Protein AF-A0A526Z3Z1-F1 (afdb_monomer_lite)

Structure (mmCIF, N/CA/C/O backbone):
data_AF-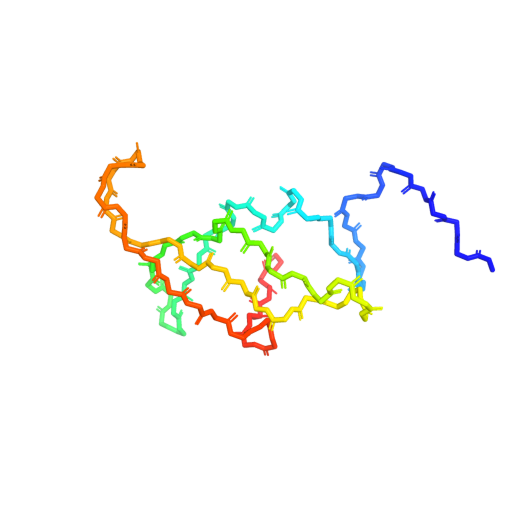A0A526Z3Z1-F1
#
_entry.id   AF-A0A526Z3Z1-F1
#
loop_
_atom_site.group_PDB
_atom_site.id
_atom_site.type_symbol
_atom_site.label_atom_id
_atom_site.label_alt_id
_atom_site.label_comp_id
_atom_site.label_asym_id
_atom_site.label_entity_id
_atom_site.label_seq_id
_atom_site.pdbx_PDB_ins_code
_atom_site.Cartn_x
_atom_site.Cartn_y
_atom_site.Cartn_z
_atom_site.occupancy
_atom_site.B_iso_or_equiv
_atom_site.auth_seq_id
_atom_site.auth_comp_id
_atom_site.auth_asym_id
_atom_site.auth_atom_id
_atom_site.pdbx_PDB_model_num
ATOM 1 N N . MET A 1 1 ? 19.349 7.550 -18.945 1.00 42.41 1 MET A N 1
ATOM 2 C CA . MET A 1 1 ? 19.262 6.097 -18.707 1.00 42.41 1 MET A CA 1
ATOM 3 C C . MET A 1 1 ? 19.121 5.940 -17.210 1.00 42.41 1 MET A C 1
ATOM 5 O O . MET A 1 1 ? 20.095 6.174 -16.510 1.00 42.41 1 MET A O 1
ATOM 9 N N . THR A 1 2 ? 17.909 5.723 -16.706 1.00 56.69 2 THR A N 1
ATOM 10 C CA . THR A 1 2 ? 17.708 5.469 -15.275 1.00 56.69 2 THR A CA 1
ATOM 11 C C . THR A 1 2 ? 18.399 4.147 -14.982 1.00 56.69 2 THR A C 1
ATOM 13 O O . THR A 1 2 ? 18.048 3.136 -15.589 1.00 56.69 2 THR A O 1
ATOM 16 N N . ASN A 1 3 ? 19.447 4.175 -14.165 1.00 62.50 3 ASN A N 1
ATOM 17 C CA . ASN A 1 3 ? 20.119 2.967 -13.719 1.00 62.50 3 ASN A CA 1
ATOM 18 C C . ASN A 1 3 ? 19.092 2.201 -12.876 1.00 62.50 3 ASN A C 1
ATOM 20 O O . ASN A 1 3 ? 18.784 2.623 -11.766 1.00 62.50 3 ASN A O 1
ATOM 24 N N . GLN A 1 4 ? 18.454 1.184 -13.456 1.00 74.12 4 GLN A N 1
ATOM 25 C CA . GLN A 1 4 ? 17.494 0.352 -12.737 1.00 74.12 4 GLN A CA 1
ATOM 26 C C . GLN A 1 4 ? 18.297 -0.637 -11.906 1.00 74.12 4 GLN A C 1
ATOM 28 O O . GLN A 1 4 ? 18.600 -1.744 -12.344 1.00 74.12 4 GLN A O 1
ATOM 33 N N . ASP A 1 5 ? 18.725 -0.149 -10.751 1.00 85.50 5 ASP A N 1
ATOM 34 C CA . ASP A 1 5 ? 19.399 -0.929 -9.732 1.00 85.50 5 ASP A CA 1
ATOM 35 C C . ASP A 1 5 ? 18.356 -1.837 -9.048 1.00 85.50 5 ASP A C 1
ATOM 37 O O . ASP A 1 5 ? 17.374 -1.323 -8.502 1.00 85.50 5 ASP A O 1
ATOM 41 N N . PRO A 1 6 ? 18.509 -3.173 -9.128 1.00 84.69 6 PRO A N 1
ATOM 42 C CA . PRO A 1 6 ? 17.551 -4.121 -8.566 1.00 84.69 6 PRO A CA 1
ATOM 43 C C . PRO A 1 6 ? 17.508 -4.103 -7.033 1.00 84.69 6 PRO A C 1
ATOM 45 O O . PRO A 1 6 ? 16.557 -4.637 -6.464 1.00 84.69 6 PRO A O 1
ATOM 48 N N . ASP A 1 7 ? 18.500 -3.496 -6.378 1.00 89.31 7 ASP A N 1
ATOM 49 C CA . ASP A 1 7 ? 18.588 -3.419 -4.921 1.00 89.31 7 ASP A CA 1
ATOM 50 C C . ASP A 1 7 ? 17.952 -2.131 -4.362 1.00 89.31 7 ASP A C 1
ATOM 52 O O . ASP A 1 7 ? 17.865 -1.953 -3.143 1.00 89.31 7 ASP A O 1
ATOM 56 N N . VAL A 1 8 ? 17.464 -1.230 -5.227 1.00 89.56 8 VAL A N 1
ATOM 57 C CA . VAL A 1 8 ? 16.736 -0.027 -4.802 1.00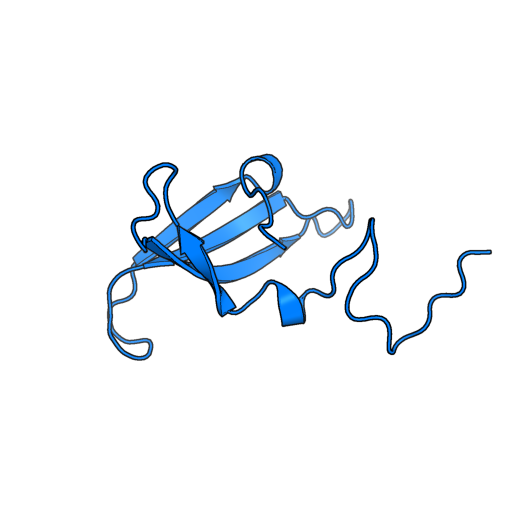 89.56 8 VAL A CA 1
ATOM 58 C C . VAL A 1 8 ? 15.404 -0.422 -4.176 1.00 89.56 8 VAL A C 1
ATOM 60 O O . VAL A 1 8 ? 14.483 -0.885 -4.848 1.00 89.56 8 VAL A O 1
ATOM 63 N N . ARG A 1 9 ? 15.298 -0.184 -2.868 1.00 91.19 9 ARG A N 1
ATOM 64 C CA . ARG A 1 9 ? 14.063 -0.378 -2.097 1.00 91.19 9 ARG A CA 1
ATOM 65 C C . ARG A 1 9 ? 13.246 0.906 -1.972 1.00 91.19 9 ARG A C 1
ATOM 67 O O . ARG A 1 9 ? 12.022 0.843 -1.957 1.00 91.19 9 ARG A O 1
ATOM 74 N N . GLU A 1 10 ? 13.917 2.053 -1.912 1.00 91.50 10 GLU A N 1
ATOM 75 C CA . GLU A 1 10 ? 13.292 3.361 -1.721 1.00 91.50 10 GLU A CA 1
ATOM 76 C C . GLU A 1 10 ? 14.203 4.487 -2.232 1.00 91.50 10 GLU A C 1
ATOM 78 O O . GLU A 1 10 ? 15.428 4.430 -2.113 1.00 91.50 10 GLU A O 1
ATOM 83 N N . THR A 1 11 ? 13.592 5.503 -2.831 1.00 90.31 11 THR A N 1
ATOM 84 C CA . THR A 1 11 ? 14.190 6.779 -3.245 1.00 90.31 11 THR A CA 1
ATOM 85 C C . THR A 1 11 ? 13.145 7.876 -3.047 1.00 90.31 11 THR A C 1
ATOM 87 O O . THR A 1 11 ? 12.005 7.573 -2.721 1.00 90.31 11 THR A O 1
ATOM 90 N N . HIS A 1 12 ? 13.486 9.129 -3.355 1.00 88.56 12 HIS A N 1
ATOM 91 C CA . HIS A 1 12 ? 12.525 10.234 -3.298 1.00 88.56 12 HIS A CA 1
ATOM 92 C C . HIS A 1 12 ? 11.231 9.991 -4.104 1.00 88.56 12 HIS A C 1
ATOM 94 O O . HIS A 1 12 ? 10.160 10.378 -3.657 1.00 88.56 12 HIS A O 1
ATOM 100 N N . ASP A 1 13 ? 11.318 9.345 -5.275 1.00 88.75 13 ASP A N 1
ATOM 101 C CA . ASP A 1 13 ? 10.177 9.201 -6.197 1.00 88.75 13 ASP A CA 1
ATOM 102 C C . ASP A 1 13 ? 9.668 7.757 -6.346 1.00 88.75 13 ASP A C 1
ATOM 104 O O . ASP A 1 13 ? 8.642 7.517 -6.987 1.00 88.75 13 ASP A O 1
ATOM 108 N N . LEU A 1 14 ? 10.409 6.770 -5.835 1.00 90.25 14 LEU A N 1
ATOM 109 C CA . LEU A 1 14 ? 10.156 5.346 -6.073 1.00 90.25 14 LEU A CA 1
ATOM 110 C C . LEU A 1 14 ? 10.209 4.569 -4.768 1.00 90.25 14 LEU A C 1
ATOM 112 O O . LEU A 1 14 ? 11.173 4.693 -4.018 1.00 90.25 14 LEU A O 1
ATOM 116 N N . ILE A 1 15 ? 9.238 3.682 -4.584 1.00 92.50 15 ILE A N 1
ATOM 117 C CA . ILE A 1 15 ? 9.192 2.728 -3.482 1.00 92.50 15 ILE A CA 1
ATOM 118 C C . ILE A 1 15 ? 8.964 1.321 -4.037 1.00 92.50 15 ILE A C 1
ATOM 120 O O . ILE A 1 15 ? 8.159 1.116 -4.953 1.00 92.50 15 ILE A O 1
ATOM 124 N N . ALA A 1 16 ? 9.705 0.348 -3.516 1.00 93.81 16 ALA A N 1
ATOM 125 C CA . ALA A 1 16 ? 9.548 -1.045 -3.894 1.00 93.81 16 ALA A CA 1
ATOM 126 C C . ALA A 1 16 ? 8.232 -1.611 -3.344 1.00 93.81 16 ALA A C 1
ATOM 128 O O . ALA A 1 16 ? 7.781 -1.276 -2.250 1.00 93.81 16 ALA A O 1
ATOM 129 N N . SER A 1 17 ? 7.585 -2.498 -4.099 1.00 93.31 17 SER A N 1
ATOM 130 C CA . SER A 1 17 ? 6.267 -3.020 -3.716 1.00 93.31 17 SER A CA 1
ATOM 131 C C . SER A 1 17 ? 6.285 -3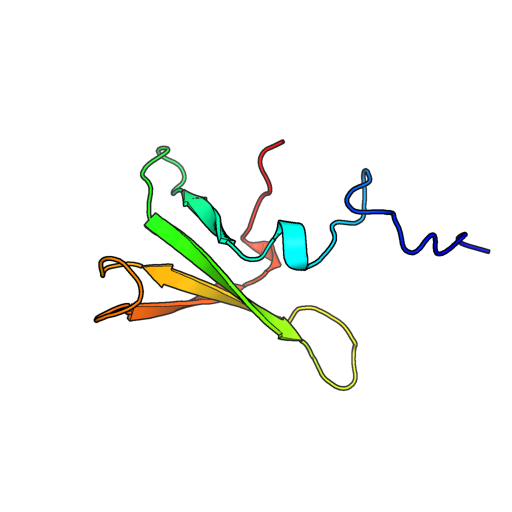.808 -2.405 1.00 93.31 17 SER A C 1
ATOM 133 O O . SER A 1 17 ? 5.285 -3.825 -1.697 1.00 93.31 17 SER A O 1
ATOM 135 N N . ASP A 1 18 ? 7.400 -4.468 -2.089 1.00 93.12 18 ASP A N 1
ATOM 136 C CA . ASP A 1 18 ? 7.589 -5.219 -0.844 1.00 93.12 18 ASP A CA 1
ATOM 137 C C . ASP A 1 18 ? 7.796 -4.311 0.378 1.00 93.12 18 ASP A C 1
ATOM 139 O O . ASP A 1 18 ? 7.662 -4.783 1.499 1.00 93.12 18 ASP A O 1
ATOM 143 N N . MET A 1 19 ? 8.092 -3.024 0.169 1.00 93.69 19 MET A N 1
ATOM 144 C CA . MET A 1 19 ? 8.092 -2.008 1.227 1.00 93.69 19 MET A CA 1
ATOM 145 C C . MET A 1 19 ? 6.683 -1.483 1.517 1.00 93.69 19 MET A C 1
ATOM 147 O O . MET A 1 19 ? 6.398 -1.106 2.646 1.00 93.69 19 MET A O 1
ATOM 151 N N . VAL A 1 20 ? 5.809 -1.465 0.503 1.00 94.44 20 VAL A N 1
ATOM 152 C CA . VAL A 1 20 ? 4.422 -0.977 0.613 1.00 94.44 20 VAL A CA 1
ATOM 153 C C . VAL A 1 20 ? 3.481 -2.049 1.159 1.00 94.44 20 VAL A C 1
ATOM 155 O O . VAL A 1 20 ? 2.547 -1.758 1.900 1.00 94.44 20 VAL A O 1
ATOM 158 N N . VAL A 1 21 ? 3.662 -3.303 0.747 1.00 94.81 21 VAL A N 1
ATOM 159 C CA . VAL A 1 21 ? 2.841 -4.409 1.247 1.00 94.81 21 VAL A CA 1
ATOM 160 C C . VAL A 1 21 ? 3.224 -4.705 2.697 1.00 94.81 21 VAL A C 1
ATOM 162 O O . VAL A 1 21 ? 4.389 -4.913 3.012 1.00 94.81 21 VAL A O 1
ATOM 165 N N . GLY A 1 22 ? 2.226 -4.748 3.575 1.00 92.94 22 GLY A N 1
ATOM 166 C CA . GLY A 1 22 ? 2.380 -4.905 5.018 1.00 92.94 22 GLY A CA 1
ATOM 167 C C . GLY A 1 22 ? 2.496 -3.585 5.782 1.00 92.94 22 GLY A C 1
ATOM 168 O O . GLY A 1 22 ? 2.489 -3.613 7.009 1.00 92.94 22 GLY A O 1
ATOM 169 N N . THR A 1 23 ? 2.564 -2.433 5.105 1.00 94.19 23 THR A N 1
ATOM 170 C CA . THR A 1 23 ? 2.603 -1.129 5.780 1.00 94.19 23 THR A CA 1
ATOM 171 C C . THR A 1 23 ? 1.288 -0.863 6.508 1.00 94.19 23 THR A C 1
ATOM 173 O O . THR A 1 23 ? 0.205 -1.040 5.942 1.00 94.19 23 THR A O 1
ATOM 176 N N . ASN A 1 24 ? 1.386 -0.408 7.758 1.00 94.62 24 ASN A N 1
ATOM 177 C CA . ASN A 1 24 ? 0.233 0.003 8.550 1.00 94.62 24 ASN A CA 1
ATOM 178 C C . ASN A 1 24 ? -0.418 1.254 7.951 1.00 94.62 24 ASN A C 1
ATOM 180 O O . ASN A 1 24 ? 0.258 2.205 7.567 1.00 94.62 24 ASN A O 1
ATOM 184 N N . VAL A 1 25 ? -1.744 1.269 7.927 1.00 93.62 25 VAL A N 1
ATOM 185 C CA . VAL A 1 25 ? -2.555 2.390 7.461 1.00 93.62 25 VAL A CA 1
ATOM 186 C C . VAL A 1 25 ? -3.248 3.020 8.658 1.00 93.62 25 VAL A C 1
ATOM 188 O O . VAL A 1 25 ? -3.894 2.332 9.456 1.00 93.62 25 VAL A O 1
ATOM 191 N N . TYR A 1 26 ? -3.138 4.340 8.750 1.00 93.50 26 TYR A N 1
ATOM 192 C CA . TYR A 1 26 ? -3.727 5.148 9.809 1.00 93.50 26 TYR A CA 1
ATOM 193 C C . TYR A 1 26 ? -4.724 6.151 9.227 1.00 93.50 26 TYR A C 1
ATOM 195 O O . TYR A 1 26 ? -4.619 6.551 8.066 1.00 93.50 26 TYR A O 1
ATOM 203 N N . ASP A 1 27 ? -5.717 6.545 10.022 1.00 91.19 27 ASP A N 1
ATOM 204 C CA . ASP A 1 27 ? -6.570 7.682 9.677 1.00 91.19 27 ASP A CA 1
ATOM 205 C C . ASP A 1 27 ? -5.859 9.021 9.953 1.00 91.19 27 ASP A C 1
ATOM 207 O O . ASP A 1 27 ? -4.790 9.079 10.562 1.00 91.19 27 ASP A O 1
ATOM 211 N N . ILE A 1 28 ? -6.491 10.128 9.556 1.00 90.75 28 ILE A N 1
ATOM 212 C CA . ILE A 1 28 ? -5.965 11.488 9.778 1.00 90.75 28 ILE A CA 1
ATOM 213 C C . ILE A 1 28 ? -5.827 11.880 11.262 1.00 90.75 28 ILE A C 1
ATOM 215 O O . ILE A 1 28 ? -5.261 12.925 11.568 1.00 90.75 28 ILE A O 1
ATOM 219 N N . GLN A 1 29 ? -6.395 11.095 12.181 1.00 94.69 29 GLN A N 1
ATOM 220 C CA . GLN A 1 29 ? -6.298 11.294 13.628 1.00 94.69 29 GLN A CA 1
ATOM 221 C C . GLN A 1 29 ? -5.207 10.402 14.249 1.00 94.69 29 GLN A C 1
ATOM 223 O O . GLN A 1 29 ? -5.012 10.446 15.463 1.00 94.69 29 GLN A O 1
ATOM 228 N N . GLY A 1 30 ? -4.501 9.601 13.442 1.00 92.50 30 GLY A N 1
ATOM 229 C CA . GLY A 1 30 ? -3.477 8.659 13.890 1.00 92.50 30 GLY A CA 1
ATOM 230 C C . GLY A 1 30 ? -4.031 7.332 14.415 1.00 92.50 30 GLY A C 1
ATOM 231 O O . GLY A 1 30 ? -3.295 6.566 15.037 1.00 92.50 30 GLY A O 1
ATOM 232 N N . ASN A 1 31 ? -5.311 7.023 14.192 1.00 92.75 31 ASN A N 1
ATOM 233 C CA . ASN A 1 31 ? -5.877 5.735 14.585 1.00 92.75 31 ASN A CA 1
ATOM 234 C C . ASN A 1 31 ? -5.451 4.652 13.594 1.00 92.75 31 ASN A C 1
ATOM 236 O O . ASN A 1 31 ? -5.625 4.814 12.387 1.00 92.75 31 ASN A O 1
ATOM 240 N N . HIS A 1 32 ? -4.941 3.528 14.101 1.00 91.94 32 HIS A N 1
ATOM 241 C CA . HIS A 1 32 ? -4.609 2.371 13.272 1.00 91.94 32 HIS A CA 1
ATOM 242 C C . HIS A 1 32 ? -5.879 1.754 12.677 1.00 91.94 32 HIS A C 1
ATOM 244 O O . HIS A 1 32 ? -6.780 1.349 13.413 1.00 91.94 32 HIS A O 1
ATOM 250 N N . ILE A 1 33 ? -5.927 1.661 11.349 1.00 91.75 33 ILE A N 1
ATOM 251 C CA . ILE A 1 33 ? -7.041 1.058 10.616 1.00 91.75 33 ILE A CA 1
ATOM 252 C C . ILE A 1 33 ? -6.720 -0.401 10.279 1.00 91.75 33 ILE A C 1
ATOM 254 O O . ILE A 1 33 ? -7.568 -1.274 10.452 1.00 91.75 33 ILE A O 1
ATOM 258 N N . GLY A 1 34 ? -5.512 -0.672 9.788 1.00 92.75 34 GLY A N 1
ATOM 259 C CA . GLY A 1 34 ? -5.141 -1.972 9.239 1.00 92.75 34 GLY A CA 1
ATOM 260 C C . GLY A 1 34 ? -3.837 -1.904 8.454 1.00 92.75 34 GLY A C 1
ATOM 261 O O . GLY A 1 34 ? -2.990 -1.069 8.747 1.00 92.75 34 GLY A O 1
ATOM 262 N N . GLN A 1 35 ? -3.678 -2.757 7.445 1.00 94.25 35 GLN A N 1
ATOM 263 C CA . GLN A 1 35 ? -2.422 -2.911 6.703 1.00 94.25 35 GLN A CA 1
ATOM 264 C C . GLN A 1 35 ? -2.671 -2.967 5.193 1.00 94.25 35 GLN A C 1
ATOM 266 O O . GLN A 1 35 ? -3.714 -3.444 4.741 1.00 94.25 35 GLN A O 1
ATOM 271 N N . VAL A 1 36 ? -1.706 -2.533 4.385 1.00 95.19 36 VAL A N 1
ATOM 272 C CA . VAL A 1 36 ? -1.766 -2.751 2.934 1.00 95.19 36 VAL A CA 1
ATOM 273 C C . VAL A 1 36 ? -1.517 -4.229 2.630 1.00 95.19 36 VAL A C 1
ATOM 275 O O . VAL A 1 36 ? -0.411 -4.730 2.769 1.00 95.19 36 VAL A O 1
ATOM 278 N N . GLU A 1 37 ? -2.536 -4.934 2.159 1.00 94.88 37 GLU A N 1
ATOM 279 C CA . GLU A 1 3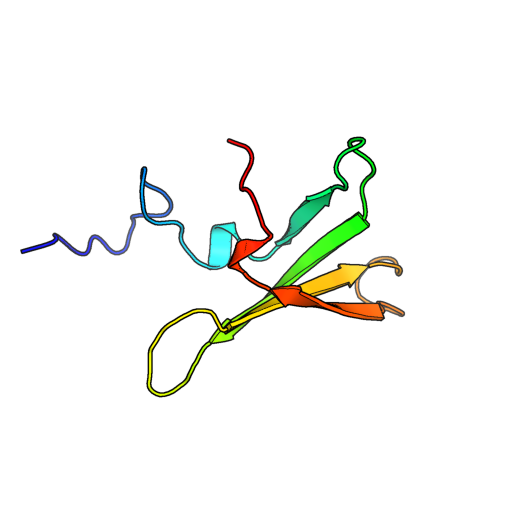7 ? -2.461 -6.358 1.826 1.00 94.88 37 GLU A CA 1
ATOM 280 C C . GLU A 1 37 ? -1.804 -6.597 0.459 1.00 94.88 37 GLU A C 1
ATOM 282 O O . GLU A 1 37 ? -1.005 -7.512 0.280 1.00 94.88 37 GLU A O 1
ATOM 287 N N . ARG A 1 38 ? -2.189 -5.815 -0.557 1.00 96.00 38 ARG A N 1
ATOM 288 C CA . ARG A 1 38 ? -1.666 -5.947 -1.927 1.00 96.00 38 ARG A CA 1
ATOM 289 C C . ARG A 1 38 ? -1.978 -4.724 -2.777 1.00 96.00 38 ARG A C 1
ATOM 291 O O . ARG A 1 38 ? -2.934 -3.995 -2.515 1.00 96.00 38 ARG A O 1
ATOM 298 N N . LEU A 1 39 ? -1.225 -4.563 -3.8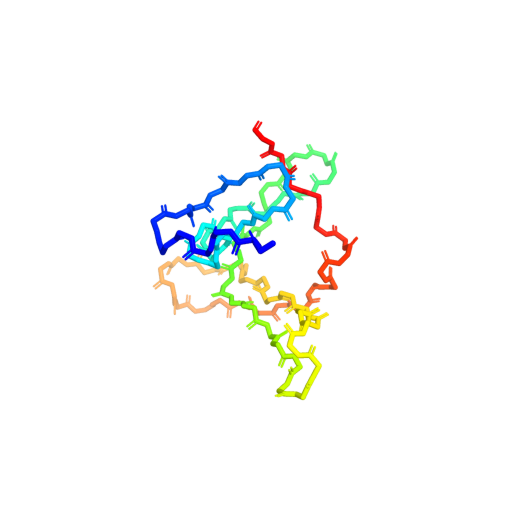60 1.00 96.81 39 LEU A N 1
ATOM 299 C CA . LEU A 1 39 ? -1.469 -3.554 -4.888 1.00 96.81 39 LEU A CA 1
ATOM 300 C C . LEU A 1 39 ? -2.141 -4.187 -6.107 1.00 96.81 39 LEU A C 1
ATOM 302 O O . LEU A 1 39 ? -1.748 -5.263 -6.560 1.00 96.81 39 LEU A O 1
ATOM 306 N N . ILE A 1 40 ? -3.140 -3.508 -6.665 1.00 97.00 40 ILE A N 1
ATOM 307 C CA . ILE A 1 40 ? -3.789 -3.906 -7.913 1.00 97.00 40 ILE A CA 1
ATOM 308 C C . ILE A 1 40 ? -3.262 -3.025 -9.035 1.00 97.00 40 ILE A C 1
ATOM 310 O O . ILE A 1 40 ? -3.439 -1.808 -9.018 1.00 97.00 40 ILE A O 1
ATOM 314 N N . LEU A 1 41 ? -2.612 -3.644 -10.019 1.00 97.06 41 LEU A N 1
ATOM 315 C CA . LEU A 1 41 ? -1.970 -2.946 -11.127 1.00 97.06 41 LEU A CA 1
ATOM 316 C C . LEU A 1 41 ? -2.780 -3.079 -12.417 1.00 97.06 41 LEU A C 1
ATOM 318 O O . LEU A 1 41 ? -3.336 -4.134 -12.742 1.00 97.06 41 LEU A O 1
ATOM 322 N N . GLU A 1 42 ? -2.778 -2.015 -13.210 1.00 97.19 42 GLU A N 1
ATOM 323 C CA . GLU A 1 42 ? -3.251 -2.054 -14.584 1.00 97.19 42 GLU A CA 1
ATOM 324 C C . GLU A 1 42 ? -2.322 -2.931 -15.429 1.00 97.19 42 GLU A C 1
ATOM 326 O O . GLU A 1 42 ? -1.199 -2.544 -15.745 1.00 97.19 42 GLU A O 1
ATOM 331 N N . LYS A 1 43 ? -2.815 -4.087 -15.890 1.00 95.94 43 LYS A N 1
ATOM 332 C CA . LYS A 1 43 ? -2.028 -5.026 -16.717 1.00 95.94 43 LYS A CA 1
ATOM 333 C C . LYS A 1 43 ? -1.401 -4.398 -17.968 1.00 95.94 43 LYS A C 1
ATOM 335 O O . LYS A 1 43 ? -0.411 -4.914 -18.468 1.00 95.94 43 LYS A O 1
ATOM 340 N N . ARG A 1 44 ? -2.018 -3.345 -18.518 1.00 95.75 44 ARG A N 1
ATOM 341 C CA . ARG A 1 44 ? -1.563 -2.673 -19.749 1.00 95.75 44 ARG A CA 1
ATOM 342 C C . ARG A 1 44 ? -0.835 -1.358 -19.479 1.00 95.75 44 ARG A C 1
ATOM 344 O O . ARG A 1 44 ? 0.104 -1.047 -20.197 1.00 95.75 44 ARG A O 1
ATOM 351 N N . GLY A 1 45 ? -1.283 -0.590 -18.485 1.00 93.25 45 GLY A N 1
ATOM 352 C CA . GLY A 1 45 ? -0.722 0.723 -18.161 1.00 93.25 45 GLY A CA 1
ATOM 353 C C . GLY A 1 45 ? 0.473 0.671 -17.209 1.00 93.25 45 GLY A C 1
ATOM 354 O O . GLY A 1 45 ? 1.216 1.644 -17.127 1.00 93.25 45 GLY A O 1
ATOM 355 N N . GLY A 1 46 ? 0.655 -0.439 -16.482 1.00 92.88 46 GLY A N 1
ATOM 356 C CA . GLY A 1 46 ? 1.727 -0.612 -15.495 1.00 92.88 46 GLY A CA 1
ATOM 357 C C . GLY A 1 46 ? 1.566 0.242 -14.234 1.00 92.88 46 GLY A C 1
ATOM 358 O O . GLY A 1 46 ? 2.433 0.219 -13.369 1.00 92.88 46 GLY A O 1
ATOM 359 N N . ARG A 1 47 ? 0.468 0.997 -14.116 1.00 94.25 47 ARG A N 1
ATOM 360 C CA . ARG A 1 47 ? 0.182 1.872 -12.976 1.00 94.25 47 ARG A CA 1
ATOM 361 C C . ARG A 1 47 ? -0.559 1.113 -11.886 1.00 94.25 47 ARG A C 1
ATOM 363 O O . ARG A 1 47 ? -1.358 0.222 -12.179 1.00 94.25 47 ARG A O 1
ATOM 370 N N . VAL A 1 48 ? -0.340 1.505 -10.635 1.00 95.81 48 VAL A N 1
ATOM 371 C CA . VAL A 1 48 ? -1.177 1.060 -9.517 1.00 95.81 48 VAL A CA 1
ATOM 372 C C . VAL A 1 48 ? -2.558 1.698 -9.670 1.00 95.81 48 VAL A C 1
ATOM 374 O O . VAL A 1 48 ? -2.681 2.918 -9.744 1.00 95.81 48 VAL A O 1
ATOM 377 N N . SER A 1 49 ? -3.593 0.867 -9.747 1.00 95.94 49 SER A N 1
ATOM 378 C CA . SER A 1 49 ? -4.988 1.302 -9.809 1.00 95.94 49 SER A CA 1
ATOM 379 C C . SER A 1 49 ? -5.500 1.635 -8.406 1.00 95.94 49 SER A C 1
ATOM 381 O O . SER A 1 49 ? -6.011 2.727 -8.164 1.00 95.94 49 SER A O 1
ATOM 383 N N . TYR A 1 50 ? -5.312 0.712 -7.460 1.00 96.31 50 TYR A N 1
ATOM 384 C CA . TYR A 1 50 ? -5.661 0.886 -6.051 1.00 96.31 50 TYR A CA 1
ATOM 385 C C . TYR A 1 50 ? -4.894 -0.106 -5.167 1.00 96.31 50 TYR A C 1
ATOM 387 O O . TYR A 1 50 ? -4.402 -1.133 -5.644 1.00 96.31 50 TYR A O 1
ATOM 395 N N . ALA A 1 51 ? -4.810 0.204 -3.878 1.00 96.62 51 ALA A N 1
ATOM 396 C CA . ALA A 1 51 ? -4.341 -0.703 -2.841 1.00 96.62 51 ALA A CA 1
ATOM 397 C C . ALA A 1 51 ? -5.526 -1.441 -2.208 1.00 96.62 51 ALA A C 1
ATOM 399 O O . ALA A 1 51 ? -6.649 -0.934 -2.177 1.00 96.62 51 ALA A O 1
ATOM 400 N N . VAL A 1 52 ? -5.283 -2.640 -1.696 1.00 96.12 52 VAL A N 1
ATOM 401 C CA . VAL A 1 52 ? -6.233 -3.364 -0.853 1.00 96.12 52 VAL A CA 1
ATOM 402 C C . VAL A 1 52 ? -5.776 -3.206 0.588 1.00 96.12 52 VAL A C 1
ATOM 404 O O . VAL A 1 52 ? -4.681 -3.637 0.930 1.00 96.12 52 VAL A O 1
ATOM 407 N N . LEU A 1 53 ? -6.613 -2.589 1.410 1.00 94.25 53 LEU A N 1
ATOM 408 C CA . LEU A 1 53 ? -6.464 -2.542 2.858 1.00 94.25 53 LEU A CA 1
ATOM 409 C C . LEU A 1 53 ? -7.079 -3.813 3.447 1.00 94.25 53 LEU A C 1
ATOM 411 O O . LEU A 1 53 ? -8.233 -4.112 3.135 1.00 94.25 53 LEU A O 1
ATOM 415 N N . SER A 1 54 ? -6.342 -4.527 4.294 1.00 92.69 54 SER A N 1
ATOM 416 C CA . SER A 1 54 ? -6.912 -5.510 5.217 1.00 92.69 54 SER A CA 1
ATOM 417 C C . SER A 1 54 ? -7.101 -4.870 6.588 1.00 92.69 54 SER A C 1
ATOM 419 O O . SER A 1 54 ? -6.226 -4.154 7.080 1.00 92.69 54 SER A O 1
ATOM 421 N N . PHE A 1 55 ? -8.266 -5.080 7.191 1.00 87.38 55 PHE A N 1
ATOM 422 C CA . PHE A 1 55 ? -8.596 -4.566 8.517 1.00 87.38 55 PHE A CA 1
ATOM 423 C C . PHE A 1 55 ? -9.530 -5.538 9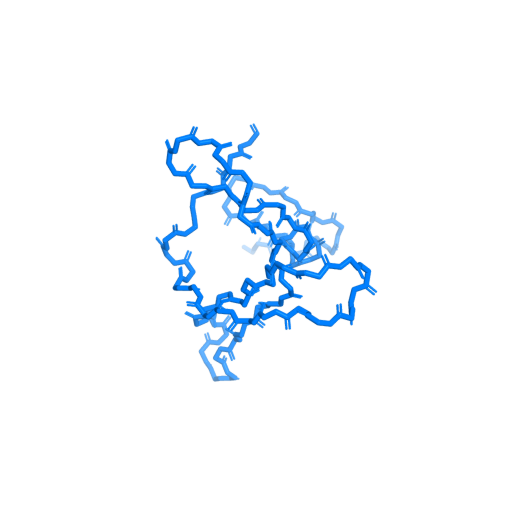.239 1.00 87.38 55 PHE A C 1
ATOM 425 O O . PHE A 1 55 ? -10.355 -6.210 8.621 1.00 87.38 55 PHE A O 1
ATOM 432 N N . GLY A 1 56 ? -9.403 -5.598 10.565 1.00 73.81 56 GLY A N 1
ATOM 433 C CA . GLY A 1 56 ? -10.070 -6.630 11.359 1.00 73.81 56 GLY A CA 1
ATOM 434 C C . GLY A 1 56 ? -9.418 -8.005 11.177 1.00 73.81 56 GLY A C 1
ATOM 435 O O . GLY A 1 56 ? -8.743 -8.253 10.189 1.00 73.81 56 GLY A O 1
ATOM 436 N N . GLY A 1 57 ? -9.580 -8.873 12.175 1.00 65.19 57 GLY A N 1
ATOM 437 C CA . GLY A 1 57 ? -8.902 -10.171 12.238 1.00 65.19 57 GLY A CA 1
ATOM 438 C C . GLY A 1 57 ? -7.575 -10.140 13.008 1.00 65.19 57 GLY A C 1
ATOM 439 O O . GLY A 1 57 ? -6.939 -9.104 13.192 1.00 65.19 57 GLY A O 1
ATOM 440 N N . PHE A 1 58 ? -7.177 -11.303 13.523 1.00 55.47 58 PHE A N 1
ATOM 441 C CA . PHE A 1 58 ? -5.823 -11.568 14.009 1.00 55.47 58 PHE A CA 1
ATOM 442 C C . PHE A 1 58 ? -5.235 -12.629 13.078 1.00 55.47 58 PHE A C 1
ATOM 444 O O . PHE A 1 58 ? -5.834 -13.690 12.914 1.00 55.47 58 PHE A O 1
ATOM 451 N N . LEU A 1 59 ? -4.057 -12.374 12.500 1.00 61.81 59 LEU A N 1
ATOM 452 C CA . LEU A 1 59 ? -3.279 -13.374 11.752 1.00 61.81 59 LEU A CA 1
ATOM 453 C C . LEU A 1 59 ? -4.039 -14.048 10.579 1.00 61.81 59 LEU A C 1
ATOM 455 O O . LEU A 1 59 ? -3.961 -15.266 10.416 1.00 61.81 59 LEU A O 1
ATOM 459 N N . GLY A 1 60 ? -4.752 -13.276 9.747 1.00 55.25 60 GLY A N 1
ATOM 460 C CA . GLY A 1 60 ? -5.282 -13.742 8.455 1.00 55.25 60 GLY A CA 1
ATOM 461 C C . GLY A 1 60 ? -6.562 -14.585 8.512 1.00 55.25 60 GLY A C 1
ATOM 462 O O . GLY A 1 60 ? -6.925 -15.219 7.520 1.00 55.25 60 GLY A O 1
ATOM 463 N N . ILE A 1 61 ? -7.251 -14.621 9.656 1.00 62.91 61 ILE A N 1
ATOM 464 C CA . ILE A 1 61 ? -8.575 -15.239 9.794 1.00 62.91 61 ILE A CA 1
ATOM 465 C C . ILE A 1 61 ? -9.584 -14.153 10.160 1.00 62.91 61 ILE A C 1
ATOM 467 O O . ILE A 1 61 ? -9.537 -13.591 11.254 1.00 62.91 61 ILE A O 1
ATOM 471 N N . GLY A 1 62 ? -10.549 -13.932 9.264 1.00 70.12 62 GLY A N 1
ATOM 472 C CA . GLY A 1 62 ? -11.644 -12.984 9.477 1.00 70.12 62 GLY A CA 1
ATOM 473 C C . GLY A 1 62 ? -11.341 -11.553 9.038 1.00 70.12 62 GLY A C 1
ATOM 474 O O . GLY A 1 62 ? -12.060 -10.653 9.459 1.00 70.12 62 GLY A O 1
ATOM 475 N N . ASP A 1 63 ? -10.306 -11.353 8.222 1.00 75.31 63 ASP A N 1
ATOM 476 C CA . ASP A 1 63 ? -9.973 -10.040 7.678 1.00 75.31 63 ASP A CA 1
ATOM 477 C C . ASP A 1 63 ? -11.036 -9.591 6.665 1.00 75.31 63 ASP A C 1
ATOM 479 O O . ASP A 1 63 ? -11.403 -10.340 5.750 1.00 75.31 63 ASP A O 1
ATOM 483 N N . ASP A 1 64 ? -11.491 -8.348 6.810 1.00 87.38 64 ASP A N 1
ATOM 484 C CA . ASP A 1 64 ? -12.252 -7.650 5.782 1.00 87.38 64 ASP A CA 1
ATOM 485 C C . ASP A 1 64 ? -11.290 -6.875 4.873 1.00 87.38 64 ASP A C 1
ATOM 487 O O . ASP A 1 64 ? -10.233 -6.392 5.291 1.00 87.38 64 ASP A O 1
ATOM 491 N N . TYR A 1 65 ? -11.666 -6.745 3.599 1.00 92.12 65 TYR A N 1
ATOM 492 C CA . TYR A 1 65 ? -10.844 -6.092 2.583 1.00 92.12 65 TYR A CA 1
ATOM 493 C C . TYR A 1 65 ? -11.546 -4.872 2.004 1.00 92.12 65 TYR A C 1
ATOM 495 O O . TYR A 1 65 ? -12.699 -4.951 1.574 1.00 92.12 65 TYR A O 1
ATOM 503 N N . TYR A 1 66 ? -10.826 -3.754 1.918 1.00 93.25 66 TYR A N 1
ATOM 504 C CA . TYR A 1 66 ? -11.350 -2.513 1.358 1.00 93.25 66 TYR A CA 1
ATOM 505 C C . TYR A 1 66 ? -10.421 -1.926 0.284 1.00 93.25 66 TYR A C 1
ATOM 507 O O . TYR A 1 66 ? -9.217 -1.799 0.515 1.00 93.25 66 TYR A O 1
ATOM 515 N N . PRO A 1 67 ? -10.939 -1.550 -0.901 1.00 95.62 67 PRO A N 1
ATOM 516 C CA . PRO A 1 67 ? -10.135 -0.900 -1.927 1.00 95.62 67 PRO A CA 1
ATOM 517 C C . PRO A 1 67 ? -9.889 0.577 -1.586 1.00 95.62 67 PRO A C 1
ATOM 519 O O . PRO A 1 67 ? -10.825 1.348 -1.370 1.00 95.62 67 PRO A O 1
ATOM 522 N N . LEU A 1 68 ? -8.625 0.994 -1.614 1.00 93.38 68 LEU A N 1
ATOM 523 C CA . LEU A 1 68 ? -8.197 2.377 -1.416 1.00 93.38 68 LEU A CA 1
ATOM 524 C C . LEU A 1 68 ? -7.528 2.920 -2.684 1.00 93.38 68 LEU A C 1
ATOM 526 O O . LEU A 1 68 ? -6.533 2.348 -3.135 1.00 93.38 68 LEU A O 1
ATOM 530 N N . PRO A 1 69 ? -8.025 4.026 -3.271 1.00 94.44 69 PRO A N 1
ATOM 531 C CA . PRO A 1 69 ? -7.338 4.679 -4.380 1.00 94.44 69 PRO A CA 1
ATOM 532 C C . PRO A 1 69 ? -5.897 5.016 -3.989 1.00 94.44 69 PRO A C 1
ATOM 534 O O . PRO A 1 69 ? -5.684 5.653 -2.962 1.00 94.44 69 PRO A O 1
ATOM 537 N N . TRP A 1 70 ? -4.926 4.630 -4.821 1.00 93.88 70 TRP A N 1
ATOM 538 C CA . TRP A 1 70 ? -3.497 4.823 -4.528 1.00 93.88 70 TRP A CA 1
ATOM 539 C C . TRP A 1 70 ? -3.154 6.285 -4.212 1.00 93.88 70 TRP A C 1
ATOM 541 O O . TRP A 1 70 ? -2.412 6.573 -3.288 1.00 93.88 70 TRP A O 1
ATOM 551 N N . GLN A 1 71 ? -3.791 7.217 -4.922 1.00 91.44 71 GLN A N 1
ATOM 552 C CA . GLN A 1 71 ? -3.606 8.664 -4.764 1.00 91.44 71 GLN A CA 1
ATOM 553 C C . GLN A 1 71 ? -4.104 9.235 -3.426 1.00 91.44 71 GLN A C 1
ATOM 555 O O . GLN A 1 71 ? -3.941 10.425 -3.190 1.00 91.44 71 GLN A O 1
ATOM 560 N N . LYS A 1 72 ? -4.788 8.437 -2.597 1.00 90.25 72 LYS A N 1
ATOM 561 C CA . LYS A 1 72 ? -5.226 8.841 -1.253 1.00 90.25 72 LYS A CA 1
ATOM 562 C C . LYS A 1 72 ? -4.284 8.366 -0.148 1.00 90.25 72 LYS A C 1
ATOM 564 O O . LYS A 1 72 ? -4.558 8.644 1.014 1.00 90.25 72 LYS A O 1
ATOM 569 N N . LEU A 1 73 ? -3.263 7.586 -0.493 1.00 89.75 73 LEU A N 1
ATOM 570 C CA . LEU A 1 73 ? -2.261 7.126 0.452 1.00 89.75 73 LEU A CA 1
ATOM 571 C C . LEU A 1 73 ? -1.108 8.121 0.425 1.00 89.75 73 LEU A C 1
ATOM 573 O O . LEU A 1 73 ? -0.377 8.190 -0.560 1.00 89.75 73 LEU A O 1
ATOM 577 N N . ASP A 1 74 ? -0.977 8.872 1.509 1.00 90.62 74 ASP A N 1
ATOM 578 C CA . ASP A 1 74 ? 0.210 9.666 1.785 1.00 90.62 74 ASP A CA 1
ATOM 579 C C . ASP A 1 74 ? 1.160 8.796 2.612 1.00 90.62 74 ASP A C 1
ATOM 581 O O . ASP A 1 74 ? 0.771 8.252 3.648 1.00 90.62 74 ASP A O 1
ATOM 585 N N . TYR A 1 75 ? 2.374 8.598 2.103 1.00 83.94 75 TYR A N 1
ATOM 586 C CA . TYR A 1 75 ? 3.405 7.832 2.795 1.00 83.94 75 TYR A CA 1
ATOM 587 C C . TYR A 1 75 ? 4.090 8.743 3.818 1.00 83.94 75 TYR A C 1
ATOM 589 O O . TYR A 1 75 ? 4.559 9.821 3.454 1.00 83.94 75 TYR A O 1
ATOM 597 N N . ASP A 1 76 ? 4.086 8.328 5.084 1.00 77.88 76 ASP A N 1
ATOM 598 C CA . ASP A 1 76 ? 4.769 9.020 6.181 1.00 77.88 76 ASP A CA 1
ATOM 599 C C . ASP A 1 76 ? 6.177 8.417 6.320 1.00 77.88 76 ASP A C 1
ATOM 601 O O . ASP A 1 76 ? 6.295 7.203 6.511 1.00 77.88 76 ASP A O 1
ATOM 605 N N . GLU A 1 77 ? 7.214 9.243 6.133 1.00 61.88 77 GLU A N 1
ATOM 606 C CA . GLU A 1 77 ? 8.641 8.855 6.188 1.00 61.88 77 GLU A CA 1
ATOM 607 C C . GLU A 1 77 ? 9.152 8.649 7.626 1.00 61.88 77 GLU A C 1
ATOM 609 O O . GLU A 1 77 ? 8.894 9.512 8.499 1.00 61.88 77 GLU A O 1
#

Secondary structure (DSSP, 8-state):
-----TT--B-SS-B-HHHHTT-EEE-TT--EEEEEEEEEE-TTT-SEEEEEEEESSBTTBS-EEEEEEGGG-PPP-

Sequence (77 aa):
MTNQDPDVRETHDLIASDMVVGTNVYDIQGNHIGQVERLILEKRGGRVSYAVLSFGGFLGIGDDYYPLPWQKLDYDE

Foldseek 3Di:
DPPPDVPDQDDPVDHDQVVQFQDFDADPVRHTFAGFHHFDADPPPRDTQWTWGWGDDDPPPPTDIDTGGPVPDDDDD

Radius of gyration: 13.99 Å; chains: 1; bounding box: 32×27×34 Å

pLDDT: mean 87.53, std 12.12, range [42.41, 97.19]